Protein AF-A0A7S1FG08-F1 (afdb_monomer_lite)

pLDDT: mean 78.84, std 12.48, range [43.5, 93.25]

Organism: Noctiluca scintillans (NCBI:txid2966)

Radius of gyration: 21.1 Å; chains: 1; bounding box: 57×29×55 Å

Structure (mmCIF, N/CA/C/O backbone):
data_AF-A0A7S1FG08-F1
#
_entry.id   AF-A0A7S1FG08-F1
#
loop_
_atom_site.group_PDB
_atom_site.id
_atom_site.type_symbol
_atom_site.label_atom_id
_atom_site.label_alt_id
_atom_site.label_comp_id
_atom_site.label_asym_id
_atom_site.label_entity_id
_atom_site.label_seq_id
_atom_site.pdbx_PDB_ins_code
_atom_site.Cartn_x
_atom_site.Cartn_y
_atom_site.Cartn_z
_atom_site.occupancy
_atom_site.B_iso_or_equiv
_atom_site.auth_seq_id
_atom_site.auth_comp_id
_atom_site.auth_asym_id
_atom_site.auth_atom_id
_atom_site.pdbx_PDB_model_num
ATOM 1 N N . MET A 1 1 ? 16.810 -13.423 4.464 1.00 43.50 1 MET A N 1
ATOM 2 C CA . MET A 1 1 ? 17.543 -13.165 5.724 1.00 43.50 1 MET A CA 1
ATOM 3 C C . MET A 1 1 ? 18.977 -13.618 5.539 1.00 43.50 1 MET A C 1
ATOM 5 O O . MET A 1 1 ? 19.313 -14.771 5.760 1.00 43.50 1 MET A O 1
ATOM 9 N N . SER A 1 2 ? 19.747 -12.722 4.940 1.00 49.19 2 SER A N 1
ATOM 10 C CA . SER A 1 2 ? 20.973 -12.961 4.184 1.00 49.19 2 SER A CA 1
ATOM 11 C C . SER A 1 2 ? 22.231 -12.795 5.039 1.00 49.19 2 SER A C 1
ATOM 13 O O . SER A 1 2 ? 22.183 -12.203 6.112 1.00 49.19 2 SER A O 1
ATOM 15 N N . LEU A 1 3 ? 23.357 -13.292 4.521 1.00 51.69 3 LEU A N 1
ATOM 16 C CA . LEU A 1 3 ? 24.738 -13.274 5.043 1.00 51.69 3 LEU A CA 1
ATOM 17 C C . LEU A 1 3 ? 25.177 -12.017 5.827 1.00 51.69 3 LEU A C 1
ATOM 19 O O . LEU A 1 3 ? 26.059 -12.101 6.675 1.00 51.69 3 LEU A O 1
ATOM 23 N N . THR A 1 4 ? 24.541 -10.871 5.594 1.00 55.81 4 THR A N 1
ATOM 24 C CA . THR A 1 4 ? 24.751 -9.605 6.306 1.00 55.81 4 THR A CA 1
ATOM 25 C C . THR A 1 4 ? 24.388 -9.674 7.792 1.00 55.81 4 THR A C 1
ATOM 27 O O . THR A 1 4 ? 25.129 -9.156 8.623 1.00 55.81 4 THR A O 1
ATOM 30 N N . PHE A 1 5 ? 23.309 -10.377 8.157 1.00 60.03 5 PHE A N 1
ATOM 31 C CA . PHE A 1 5 ? 22.936 -10.574 9.564 1.00 60.03 5 PHE A CA 1
ATOM 32 C C . PHE A 1 5 ? 23.947 -11.477 10.290 1.00 60.03 5 PHE A C 1
ATOM 34 O O . PHE A 1 5 ? 24.340 -11.195 11.418 1.00 60.03 5 PHE A O 1
ATOM 41 N N . ALA A 1 6 ? 24.453 -12.515 9.612 1.00 61.34 6 ALA A N 1
ATOM 42 C CA . ALA A 1 6 ? 25.504 -13.386 10.143 1.00 61.34 6 ALA A CA 1
ATOM 43 C C . ALA A 1 6 ? 26.854 -12.651 10.299 1.00 61.34 6 ALA A C 1
ATOM 45 O O . ALA A 1 6 ? 27.579 -12.878 11.270 1.00 61.34 6 ALA A O 1
ATOM 46 N N . ALA A 1 7 ? 27.177 -11.727 9.389 1.00 60.75 7 ALA A N 1
ATOM 47 C CA . ALA A 1 7 ? 28.375 -10.889 9.474 1.00 60.75 7 ALA A CA 1
ATOM 48 C C . ALA A 1 7 ? 28.304 -9.877 10.635 1.00 60.75 7 ALA A C 1
ATOM 50 O O . ALA A 1 7 ? 29.287 -9.685 11.350 1.00 60.75 7 ALA A O 1
ATOM 51 N N . TRP A 1 8 ? 27.134 -9.282 10.888 1.00 59.72 8 TRP A N 1
ATOM 52 C CA . TRP A 1 8 ? 26.933 -8.411 12.050 1.00 59.72 8 TRP A CA 1
ATOM 53 C C . TRP A 1 8 ? 27.049 -9.182 13.371 1.00 59.72 8 TRP A C 1
ATOM 55 O O . TRP A 1 8 ? 27.772 -8.755 14.271 1.00 59.72 8 TRP A O 1
ATOM 65 N N . VAL A 1 9 ? 26.419 -10.358 13.466 1.00 65.75 9 VAL A N 1
ATOM 66 C CA . VAL A 1 9 ? 26.478 -11.205 14.670 1.00 65.75 9 VAL A CA 1
ATOM 67 C C . VAL A 1 9 ? 27.908 -11.665 14.959 1.00 65.75 9 VAL A C 1
ATOM 69 O O . VAL A 1 9 ? 28.349 -11.602 16.103 1.00 65.75 9 VAL A O 1
ATOM 72 N N . THR A 1 10 ? 28.682 -12.058 13.946 1.00 64.38 10 THR A N 1
ATOM 73 C CA . THR A 1 10 ? 30.084 -12.474 14.144 1.00 64.38 10 THR A CA 1
ATOM 74 C C . THR A 1 10 ? 31.001 -11.307 14.529 1.00 64.38 10 THR A C 1
ATOM 76 O O . THR A 1 10 ? 31.866 -11.476 15.390 1.00 64.38 10 THR A O 1
ATOM 79 N N . SER A 1 11 ? 30.776 -10.112 13.972 1.00 58.62 11 SER A N 1
ATOM 80 C CA . SER A 1 11 ? 31.457 -8.874 14.378 1.00 58.62 11 SER A CA 1
ATOM 81 C C . SE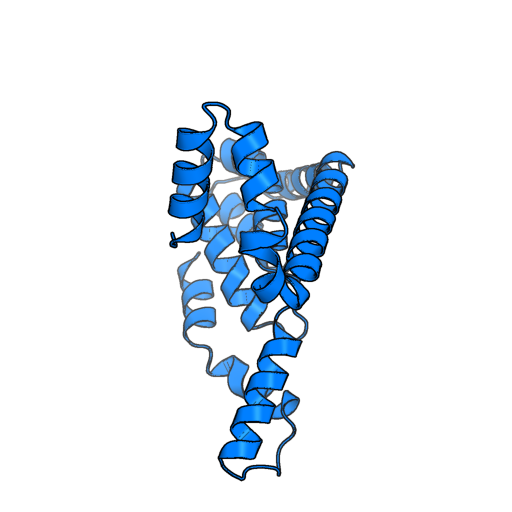R A 1 11 ? 31.141 -8.501 15.837 1.00 58.62 11 SER A C 1
ATOM 83 O O . SER A 1 11 ? 32.051 -8.275 16.636 1.00 58.62 11 SER A O 1
ATOM 85 N N . ALA A 1 12 ? 29.865 -8.554 16.233 1.00 62.09 12 ALA A N 1
ATOM 86 C CA . ALA A 1 12 ? 29.419 -8.290 17.602 1.00 62.09 12 ALA A CA 1
ATOM 87 C C . ALA A 1 12 ? 29.939 -9.321 18.623 1.00 62.09 12 ALA A C 1
ATOM 89 O O . ALA A 1 12 ? 30.306 -8.962 19.742 1.00 62.09 12 ALA A O 1
ATOM 90 N N . MET A 1 13 ? 30.033 -10.599 18.240 1.00 65.75 13 MET A N 1
ATOM 91 C CA . MET A 1 13 ? 30.598 -11.653 19.094 1.00 65.75 13 MET A CA 1
ATOM 92 C C . MET A 1 13 ? 32.099 -11.469 19.345 1.00 65.75 13 MET A C 1
ATOM 94 O O . MET A 1 13 ? 32.583 -11.814 20.424 1.00 65.75 13 MET A O 1
ATOM 98 N N . LYS A 1 14 ? 32.838 -10.919 18.373 1.00 62.91 14 LYS A N 1
ATOM 99 C CA . LYS A 1 14 ? 34.284 -10.685 18.486 1.00 62.91 14 LYS A CA 1
ATOM 100 C C . LYS A 1 14 ? 34.619 -9.521 19.422 1.00 62.91 14 LYS A C 1
ATOM 102 O O . LYS A 1 14 ? 35.645 -9.575 20.093 1.00 62.91 14 LYS A O 1
ATOM 107 N N . GLU A 1 15 ? 33.760 -8.507 19.494 1.00 61.59 15 GLU A N 1
ATOM 108 C CA . GLU A 1 15 ? 34.013 -7.299 20.295 1.00 61.59 15 GLU A CA 1
ATOM 109 C C . GLU A 1 15 ? 33.267 -7.261 21.636 1.00 61.59 15 GLU A C 1
ATOM 111 O O . GLU A 1 15 ? 33.530 -6.384 22.451 1.00 61.59 15 GLU A O 1
ATOM 116 N N . ARG A 1 16 ? 32.382 -8.237 21.905 1.00 59.81 16 ARG A N 1
ATOM 117 C CA . ARG A 1 16 ? 31.544 -8.327 23.123 1.00 59.81 16 ARG A CA 1
ATOM 118 C C . ARG A 1 16 ? 30.646 -7.108 23.379 1.00 59.81 16 ARG A C 1
ATOM 120 O O . ARG A 1 16 ? 30.033 -7.030 24.442 1.00 59.81 16 ARG A O 1
ATOM 127 N N . ASP A 1 17 ? 30.515 -6.216 22.401 1.00 67.50 17 ASP A N 1
ATOM 128 C CA . ASP A 1 17 ? 29.652 -5.044 22.452 1.00 67.50 17 ASP A CA 1
ATOM 129 C C . ASP A 1 17 ? 28.917 -4.865 21.114 1.00 67.50 17 ASP A C 1
ATOM 131 O O . ASP A 1 17 ? 29.519 -4.816 20.035 1.00 67.50 17 ASP A O 1
ATOM 135 N N . LEU A 1 18 ? 27.585 -4.807 21.183 1.00 63.06 18 LEU A N 1
ATOM 136 C CA . LEU A 1 18 ? 26.696 -4.798 20.016 1.00 63.06 18 LEU A CA 1
ATOM 137 C C . LEU A 1 18 ? 26.802 -3.489 19.224 1.00 63.06 18 LEU A C 1
ATOM 139 O O . LEU A 1 18 ? 26.655 -3.491 18.000 1.00 63.06 18 LEU A O 1
ATOM 143 N N . TRP A 1 19 ? 27.092 -2.382 19.910 1.00 59.81 19 TRP A N 1
ATOM 144 C CA . TRP A 1 19 ? 27.158 -1.048 19.310 1.00 59.81 19 TRP A CA 1
ATOM 145 C C . TRP A 1 19 ? 28.425 -0.839 18.486 1.00 59.81 19 TRP A C 1
ATOM 147 O O . TRP A 1 19 ? 28.371 -0.287 17.387 1.00 59.81 19 TRP A O 1
ATOM 157 N N . ILE A 1 20 ? 29.558 -1.345 18.972 1.00 64.19 20 ILE A N 1
ATOM 158 C CA . ILE A 1 20 ? 30.840 -1.248 18.265 1.00 64.19 20 ILE A CA 1
ATOM 159 C C . ILE A 1 20 ? 30.873 -2.247 17.097 1.00 64.19 20 ILE A C 1
ATOM 161 O O . ILE A 1 20 ? 31.293 -1.899 15.991 1.00 64.19 20 ILE A O 1
ATOM 165 N N . GLY A 1 21 ? 30.293 -3.441 17.286 1.00 59.59 21 GLY A N 1
ATOM 166 C CA . GLY A 1 21 ? 30.074 -4.414 16.211 1.00 59.59 21 GLY A CA 1
ATOM 167 C C . GLY A 1 21 ? 29.200 -3.877 15.068 1.00 59.59 21 GLY A C 1
ATOM 168 O O . GLY A 1 21 ? 29.486 -4.155 13.901 1.00 59.59 21 GLY A O 1
ATOM 169 N N . PHE A 1 22 ? 28.182 -3.061 15.378 1.00 63.16 22 PHE A N 1
ATOM 170 C CA . PHE A 1 22 ? 27.383 -2.333 14.383 1.00 63.16 22 PHE A CA 1
ATOM 171 C C . PHE A 1 22 ? 28.187 -1.222 13.688 1.00 63.16 22 PHE A C 1
ATOM 173 O O . PHE A 1 22 ? 28.167 -1.127 12.461 1.00 63.16 22 PHE A O 1
ATOM 180 N N . GLY A 1 23 ? 28.964 -0.441 14.445 1.00 63.47 23 GLY A N 1
ATOM 181 C CA . GLY A 1 23 ? 29.835 0.604 13.895 1.00 63.47 23 GLY A CA 1
ATOM 182 C C . GLY A 1 23 ? 30.884 0.073 12.910 1.00 63.47 23 GLY A C 1
ATOM 183 O O . GLY A 1 23 ? 31.145 0.704 11.891 1.00 63.47 23 GLY A O 1
ATOM 184 N N . ARG A 1 24 ? 31.437 -1.123 13.157 1.00 60.28 24 ARG A N 1
ATOM 185 C CA . ARG A 1 24 ? 32.357 -1.803 12.226 1.00 60.28 24 ARG A CA 1
ATOM 186 C C . ARG A 1 24 ? 31.669 -2.556 11.092 1.00 60.28 24 ARG A C 1
ATOM 188 O O . ARG A 1 24 ? 32.259 -2.664 10.024 1.00 60.28 24 ARG A O 1
ATOM 195 N N . PHE A 1 25 ? 30.437 -3.034 11.280 1.00 60.22 25 PHE A N 1
ATOM 196 C CA . PHE A 1 25 ? 29.622 -3.552 10.175 1.00 60.22 25 PHE A CA 1
ATOM 197 C C . PHE A 1 25 ? 29.342 -2.469 9.125 1.00 60.22 25 PHE A C 1
ATOM 199 O O . PHE A 1 25 ? 29.290 -2.781 7.944 1.00 60.22 25 PHE A O 1
ATOM 206 N N . LEU A 1 26 ? 29.220 -1.209 9.552 1.00 56.94 26 LEU A N 1
ATOM 207 C CA . LEU A 1 26 ? 29.129 -0.025 8.689 1.00 56.94 26 LEU A CA 1
ATOM 208 C C . LEU A 1 26 ? 30.504 0.554 8.285 1.00 56.94 26 LEU A C 1
ATOM 210 O O . LEU A 1 26 ? 30.569 1.577 7.607 1.00 56.94 26 LEU A O 1
ATOM 214 N N . GLY A 1 27 ? 31.604 -0.073 8.712 1.00 58.97 27 GLY A N 1
ATOM 215 C CA . GLY A 1 27 ? 32.966 0.409 8.503 1.00 58.97 27 GLY A CA 1
ATOM 216 C C . GLY A 1 27 ? 33.524 0.084 7.110 1.00 58.97 27 GLY A C 1
ATOM 217 O O . GLY A 1 27 ? 33.153 -0.928 6.515 1.00 58.97 27 GLY A O 1
ATOM 218 N N . PRO A 1 28 ? 34.471 0.894 6.601 1.00 54.69 28 PRO A N 1
ATOM 219 C CA . PRO A 1 28 ? 34.911 0.901 5.200 1.00 54.69 28 PRO A CA 1
ATOM 220 C C . PRO A 1 28 ? 35.472 -0.433 4.673 1.00 54.69 28 PRO A C 1
ATOM 222 O O . PRO A 1 28 ? 35.430 -0.663 3.468 1.00 54.69 28 PRO A O 1
ATOM 225 N N . ASP A 1 29 ? 35.926 -1.338 5.542 1.00 56.88 29 ASP A N 1
ATOM 226 C CA . ASP A 1 29 ? 36.604 -2.584 5.152 1.00 56.88 29 ASP A CA 1
ATOM 227 C C . ASP A 1 29 ? 35.657 -3.702 4.662 1.00 56.88 29 ASP A C 1
ATOM 229 O O . ASP A 1 29 ? 36.066 -4.556 3.879 1.00 56.88 29 ASP A O 1
ATOM 233 N N . LEU A 1 30 ? 34.388 -3.707 5.094 1.00 53.31 30 LEU A N 1
ATOM 234 C CA . LEU A 1 30 ? 33.344 -4.644 4.621 1.00 53.31 30 LEU A CA 1
ATOM 235 C C . LEU A 1 30 ? 32.353 -3.985 3.646 1.00 53.31 30 LEU A C 1
ATOM 237 O O . LEU A 1 30 ? 31.626 -4.662 2.923 1.00 53.31 30 LEU A O 1
ATOM 241 N N . VAL A 1 31 ? 32.331 -2.657 3.651 1.00 51.94 31 VAL A N 1
ATOM 242 C CA . VAL A 1 31 ? 31.281 -1.789 3.105 1.00 51.94 31 VAL A CA 1
ATOM 243 C C . VAL A 1 31 ? 31.789 -1.016 1.889 1.00 51.94 31 VAL A C 1
ATOM 245 O O . VAL A 1 31 ? 31.038 -0.782 0.951 1.00 51.94 31 VAL A O 1
ATOM 248 N N . GLY A 1 32 ? 33.079 -0.682 1.832 1.00 51.44 32 GLY A N 1
ATOM 249 C CA . GLY A 1 32 ? 33.663 0.194 0.811 1.00 51.44 32 GLY A CA 1
ATOM 250 C C . GLY A 1 32 ? 33.334 -0.165 -0.649 1.00 51.44 32 GLY A C 1
ATOM 251 O O . GLY A 1 32 ? 32.945 0.734 -1.389 1.00 51.44 32 GLY A O 1
ATOM 252 N N . PRO A 1 33 ? 33.416 -1.439 -1.084 1.00 53.81 33 PRO A N 1
ATOM 253 C CA . PRO A 1 33 ? 33.128 -1.815 -2.475 1.00 53.81 33 PRO A CA 1
ATOM 254 C C . PRO A 1 33 ? 31.640 -2.047 -2.785 1.00 53.81 33 PRO A C 1
ATOM 256 O O . PRO A 1 33 ? 31.273 -2.091 -3.953 1.00 53.81 33 PRO A O 1
ATOM 259 N N . ALA A 1 34 ? 30.792 -2.239 -1.767 1.00 51.31 34 ALA A N 1
ATOM 260 C CA . ALA A 1 34 ? 29.366 -2.547 -1.933 1.00 51.31 34 ALA A CA 1
ATOM 261 C C . ALA A 1 34 ? 28.441 -1.342 -1.662 1.00 51.31 34 ALA A C 1
ATOM 263 O O . ALA A 1 34 ? 27.258 -1.400 -1.983 1.00 51.31 34 ALA A O 1
ATOM 264 N N . PHE A 1 35 ? 28.957 -0.260 -1.063 1.00 50.53 35 PHE A N 1
ATOM 265 C CA . PHE A 1 35 ? 28.167 0.870 -0.555 1.00 50.53 35 PHE A CA 1
ATOM 266 C C . PHE A 1 35 ? 28.233 2.165 -1.369 1.00 50.53 35 PHE A C 1
ATOM 268 O O . PHE A 1 35 ? 27.547 3.111 -0.977 1.00 50.53 35 PHE A O 1
ATOM 275 N N . SER A 1 36 ? 28.980 2.250 -2.476 1.00 53.59 36 SER A N 1
ATOM 276 C CA . SER A 1 36 ? 28.932 3.467 -3.313 1.00 53.59 36 SER A CA 1
ATOM 277 C C . SER A 1 36 ? 27.498 3.785 -3.749 1.00 53.59 36 SER A C 1
ATOM 279 O O . SER A 1 36 ? 27.099 4.939 -3.690 1.00 53.59 36 SER A O 1
ATOM 281 N N . ASP A 1 37 ? 26.701 2.749 -4.034 1.00 57.28 37 ASP A N 1
ATOM 282 C CA . ASP A 1 37 ? 25.314 2.893 -4.498 1.00 57.28 37 ASP A CA 1
ATOM 283 C C . ASP A 1 37 ? 24.289 2.640 -3.368 1.00 57.28 37 ASP A C 1
ATOM 285 O O . ASP A 1 37 ? 23.185 3.180 -3.366 1.00 57.28 37 ASP A O 1
ATOM 289 N N . LEU A 1 38 ? 24.646 1.830 -2.362 1.00 59.69 38 LEU A N 1
ATOM 290 C CA . LEU A 1 38 ? 23.755 1.438 -1.256 1.00 59.69 38 LEU A CA 1
ATOM 291 C C . LEU A 1 38 ? 23.681 2.473 -0.121 1.00 59.69 38 LEU A C 1
ATOM 293 O O . LEU A 1 38 ? 22.682 2.514 0.599 1.00 59.69 38 LEU A O 1
ATOM 297 N N . SER A 1 39 ? 24.713 3.304 0.054 1.00 64.56 39 SER A N 1
ATOM 298 C CA . SER A 1 39 ? 24.741 4.338 1.100 1.00 64.56 39 SER A CA 1
ATOM 299 C C . SER A 1 39 ? 23.698 5.433 0.861 1.00 64.56 39 SER A C 1
ATOM 301 O O . SER A 1 39 ? 23.019 5.839 1.804 1.00 64.56 39 SER A O 1
ATOM 303 N N . GLU A 1 40 ? 23.489 5.838 -0.393 1.00 63.38 40 GLU A N 1
ATOM 304 C CA . GLU A 1 40 ? 22.449 6.800 -0.769 1.00 63.38 40 GLU A CA 1
ATOM 305 C C . GLU A 1 40 ? 21.048 6.250 -0.490 1.00 63.38 40 GLU A C 1
ATOM 307 O O . GLU A 1 40 ? 20.220 6.942 0.102 1.00 63.38 40 GLU A O 1
ATOM 312 N N . ILE A 1 41 ? 20.801 4.976 -0.821 1.00 71.62 41 ILE A N 1
ATOM 313 C CA . ILE A 1 41 ? 19.517 4.309 -0.561 1.00 71.62 41 ILE A CA 1
ATOM 314 C C . ILE A 1 41 ? 19.266 4.187 0.945 1.00 71.62 41 ILE A C 1
ATOM 316 O O . ILE A 1 41 ? 18.163 4.465 1.407 1.00 71.62 41 ILE A O 1
ATOM 320 N N . MET A 1 42 ? 20.275 3.812 1.736 1.00 73.25 42 MET A N 1
ATOM 321 C CA . MET A 1 42 ? 20.138 3.715 3.193 1.00 73.25 42 MET A CA 1
ATOM 322 C C . MET A 1 42 ? 19.835 5.068 3.838 1.00 73.25 42 MET A C 1
ATOM 324 O O . MET A 1 42 ? 18.923 5.165 4.661 1.00 73.25 42 MET A O 1
ATOM 328 N N . VAL A 1 43 ? 20.566 6.117 3.450 1.00 77.00 43 VAL A N 1
ATOM 329 C CA . VAL A 1 43 ? 20.321 7.481 3.936 1.00 77.00 43 VAL A CA 1
ATOM 330 C C . VAL A 1 43 ? 18.931 7.953 3.506 1.00 77.00 43 VAL A C 1
ATOM 332 O O . VAL A 1 43 ? 18.196 8.506 4.322 1.00 77.00 43 VAL A O 1
ATOM 335 N N . PHE A 1 44 ? 18.518 7.667 2.271 1.00 73.31 44 PHE A N 1
ATOM 336 C CA . PHE A 1 44 ? 17.176 7.965 1.779 1.00 73.31 44 PHE A CA 1
ATOM 337 C C . PHE A 1 44 ? 16.082 7.233 2.571 1.00 73.31 44 PHE A C 1
ATOM 339 O O . PHE A 1 44 ? 15.121 7.868 3.001 1.00 73.31 44 PHE A O 1
ATOM 346 N N . MET A 1 45 ? 16.240 5.935 2.850 1.00 77.75 45 MET A N 1
ATOM 347 C CA . MET A 1 45 ? 15.299 5.164 3.673 1.00 77.75 45 MET A CA 1
ATOM 348 C C . MET A 1 45 ? 15.216 5.701 5.108 1.00 77.75 45 MET A C 1
ATOM 350 O O . MET A 1 45 ? 14.124 5.781 5.669 1.00 77.75 45 MET A O 1
ATOM 354 N N . MET A 1 46 ? 16.343 6.110 5.700 1.00 78.69 46 MET A N 1
ATOM 355 C CA . MET A 1 46 ? 16.364 6.747 7.022 1.00 78.69 46 MET A CA 1
ATOM 356 C C . MET A 1 46 ? 15.638 8.096 7.019 1.00 78.69 46 MET A C 1
ATOM 358 O O . MET A 1 46 ? 14.852 8.368 7.927 1.00 78.69 46 MET A O 1
ATOM 362 N N . LEU A 1 47 ? 15.861 8.925 5.995 1.00 78.00 47 LEU A N 1
ATOM 363 C CA . LEU A 1 47 ? 15.187 10.215 5.836 1.00 78.00 47 LEU A CA 1
ATOM 364 C C . LEU A 1 47 ? 13.685 10.049 5.591 1.00 78.00 47 LEU A C 1
ATOM 366 O O . LEU A 1 47 ? 12.896 10.759 6.209 1.00 78.00 47 LEU A O 1
ATOM 370 N N . LEU A 1 48 ? 13.277 9.088 4.757 1.00 75.31 48 LEU A N 1
ATOM 371 C CA . LEU A 1 48 ? 11.870 8.733 4.571 1.00 75.31 48 LEU A CA 1
ATOM 372 C C . LEU A 1 48 ? 11.243 8.258 5.881 1.00 75.31 48 LEU A C 1
ATOM 374 O O . LEU A 1 48 ? 10.176 8.735 6.250 1.00 75.31 48 LEU A O 1
ATOM 378 N N . GLY A 1 49 ? 11.913 7.374 6.623 1.00 75.25 49 GLY A N 1
ATOM 379 C CA . GLY A 1 49 ? 11.444 6.921 7.933 1.00 75.25 49 GLY A CA 1
ATOM 380 C C . GLY A 1 49 ? 11.271 8.075 8.926 1.00 75.25 49 GLY A C 1
ATOM 381 O O . GLY A 1 49 ? 10.250 8.150 9.610 1.00 75.25 49 GLY A O 1
ATOM 382 N N . ALA A 1 50 ? 12.223 9.012 8.966 1.00 80.94 50 ALA A N 1
ATOM 383 C CA . ALA A 1 50 ? 12.134 10.216 9.790 1.00 80.94 50 ALA A CA 1
ATOM 384 C C . ALA A 1 50 ? 10.987 11.141 9.347 1.00 80.94 50 ALA A C 1
ATOM 386 O O . ALA A 1 50 ? 10.256 11.656 10.192 1.00 80.94 50 ALA A O 1
ATOM 387 N N . LEU A 1 51 ? 10.787 11.308 8.037 1.00 76.06 51 LEU A N 1
ATOM 388 C CA . LEU A 1 51 ? 9.688 12.086 7.467 1.00 76.06 51 LEU A CA 1
ATOM 389 C C . LEU A 1 51 ? 8.327 11.467 7.806 1.00 76.06 51 LEU A C 1
ATOM 391 O O . LEU A 1 51 ? 7.436 12.183 8.255 1.00 76.06 51 LEU A O 1
ATOM 395 N N . PHE A 1 52 ? 8.169 10.149 7.658 1.00 72.75 52 PHE A N 1
ATOM 396 C CA . PHE A 1 52 ? 6.942 9.450 8.045 1.00 72.75 52 PHE A CA 1
ATOM 397 C C . PHE A 1 52 ? 6.707 9.512 9.550 1.00 72.75 52 PHE A C 1
ATOM 399 O O . PHE A 1 52 ? 5.588 9.784 9.977 1.00 72.75 52 PHE A O 1
ATOM 406 N N . GLY A 1 53 ? 7.752 9.335 10.362 1.00 73.19 53 GLY A N 1
ATOM 407 C CA . GLY A 1 53 ? 7.670 9.504 11.811 1.00 73.19 53 GLY A CA 1
ATOM 408 C C . GLY A 1 53 ? 7.203 10.909 12.201 1.00 73.19 53 GLY A C 1
ATOM 409 O O . GLY A 1 53 ? 6.292 11.052 13.017 1.00 73.19 53 GLY A O 1
ATOM 410 N N . ALA A 1 54 ? 7.755 11.944 11.564 1.00 77.31 54 ALA A N 1
ATOM 411 C CA . ALA A 1 54 ? 7.331 13.327 11.756 1.00 77.31 54 ALA A CA 1
ATOM 412 C C . ALA A 1 54 ? 5.888 13.565 11.276 1.00 77.31 54 ALA A C 1
ATOM 414 O O . ALA A 1 54 ? 5.116 14.224 11.969 1.00 77.31 54 ALA A O 1
ATOM 415 N N . ALA A 1 55 ? 5.490 12.988 10.139 1.00 70.50 55 ALA A N 1
ATOM 416 C CA . ALA A 1 55 ? 4.129 13.078 9.616 1.00 70.50 55 ALA A CA 1
ATOM 417 C C . ALA A 1 55 ? 3.106 12.415 10.555 1.00 70.50 55 ALA A C 1
ATOM 419 O O . ALA A 1 55 ? 2.056 12.997 10.829 1.00 70.50 55 ALA A O 1
ATOM 420 N N . ILE A 1 56 ? 3.433 11.250 11.121 1.00 69.75 56 ILE A N 1
ATOM 421 C CA . ILE A 1 56 ? 2.614 10.579 12.140 1.00 69.75 56 ILE A CA 1
ATOM 422 C C . ILE A 1 56 ? 2.525 11.444 13.406 1.00 69.75 56 ILE A C 1
ATOM 424 O O . ILE A 1 56 ? 1.435 11.627 13.945 1.00 69.75 56 ILE A O 1
ATOM 428 N N . HIS A 1 57 ? 3.642 12.030 13.852 1.00 75.06 57 HIS A N 1
ATOM 429 C CA . HIS A 1 57 ? 3.685 12.867 15.055 1.00 75.06 57 HIS A CA 1
ATOM 430 C C . HIS A 1 57 ? 2.986 14.227 14.889 1.00 75.06 57 HIS A C 1
ATOM 432 O O . HIS A 1 57 ? 2.481 14.781 15.859 1.00 75.06 57 HIS A O 1
ATOM 438 N N . SER A 1 58 ? 2.902 14.750 13.661 1.00 77.06 58 SER A N 1
ATOM 439 C CA . SER A 1 58 ? 2.223 16.017 13.348 1.00 77.06 58 SER A CA 1
ATOM 440 C C . SER A 1 58 ? 0.698 15.985 13.547 1.00 77.06 58 SER A C 1
ATOM 442 O O . SER A 1 58 ? 0.038 17.013 13.418 1.00 77.06 58 SER A O 1
ATOM 444 N N . GLY A 1 59 ? 0.120 14.816 13.845 1.00 73.62 59 GLY A N 1
ATOM 445 C CA . GLY A 1 59 ? -1.311 14.644 14.098 1.00 73.62 59 GLY A CA 1
ATOM 446 C C . GLY A 1 59 ? -2.175 14.512 12.840 1.00 73.62 59 GLY A C 1
ATOM 447 O O . GLY A 1 59 ? -3.362 14.210 12.953 1.00 73.62 59 GLY A O 1
ATOM 448 N N . GLY A 1 60 ? -1.608 14.656 11.634 1.00 73.06 60 GLY A N 1
ATOM 449 C CA . GLY A 1 60 ? -2.349 14.470 10.377 1.00 73.06 60 GLY A CA 1
ATOM 450 C C . GLY A 1 60 ? -2.937 13.061 10.235 1.00 73.06 60 GLY A C 1
ATOM 451 O O . GLY A 1 60 ? -4.093 12.891 9.854 1.00 73.06 60 GLY A O 1
ATOM 452 N N . VAL A 1 61 ? -2.172 12.050 10.647 1.00 70.75 61 VAL A N 1
ATOM 453 C CA . VAL A 1 61 ? -2.592 10.639 10.692 1.00 70.75 61 VAL A CA 1
ATOM 454 C C . VAL A 1 61 ? -3.748 10.435 11.686 1.00 70.75 61 VAL A C 1
ATOM 456 O O . VAL A 1 61 ? -4.724 9.755 11.383 1.00 70.75 61 VAL A O 1
ATOM 459 N N . GLN A 1 62 ? -3.720 11.106 12.841 1.00 74.38 62 GLN A N 1
ATOM 460 C CA . GLN A 1 62 ? -4.824 11.067 13.811 1.00 74.38 62 GLN A CA 1
ATOM 461 C C . GLN A 1 62 ? -6.080 11.786 13.307 1.00 74.38 62 GLN A C 1
ATOM 463 O O . GLN A 1 62 ? -7.186 11.297 13.536 1.00 74.38 62 GLN A O 1
ATOM 468 N N . ALA A 1 63 ? -5.935 12.895 12.579 1.00 79.00 63 ALA A N 1
ATOM 469 C CA . ALA A 1 63 ? -7.061 13.575 11.943 1.00 79.00 63 ALA A CA 1
ATOM 470 C C . ALA A 1 63 ? -7.746 12.678 10.896 1.00 79.00 63 ALA A C 1
ATOM 472 O O . ALA A 1 63 ? -8.973 12.571 10.882 1.00 79.00 63 ALA A O 1
ATOM 473 N N . LEU A 1 64 ? -6.968 11.958 10.079 1.00 78.69 64 LEU A N 1
ATOM 474 C CA . LEU A 1 64 ? -7.497 10.962 9.141 1.00 78.69 64 LEU A CA 1
ATOM 475 C C . LEU A 1 64 ? -8.254 9.835 9.858 1.00 78.69 64 LEU A C 1
ATOM 477 O O . LEU A 1 64 ? -9.327 9.432 9.410 1.00 78.69 64 LEU A O 1
ATOM 481 N N . GLY A 1 65 ? -7.742 9.376 11.002 1.00 80.62 65 GLY A N 1
ATOM 482 C CA . GLY A 1 65 ? -8.399 8.361 11.828 1.00 80.62 65 GLY A CA 1
ATOM 483 C C . GLY A 1 65 ? -9.726 8.839 12.414 1.00 80.62 65 GLY A C 1
ATOM 484 O O . GLY A 1 65 ? -10.697 8.087 12.431 1.00 80.62 65 GLY A O 1
ATOM 485 N N . GLN A 1 66 ? -9.812 10.104 12.835 1.00 82.81 66 GLN A N 1
ATOM 486 C CA . GLN A 1 66 ? -11.064 10.701 13.314 1.00 82.81 66 GLN A CA 1
ATOM 487 C C . GLN A 1 66 ? -12.109 10.818 12.201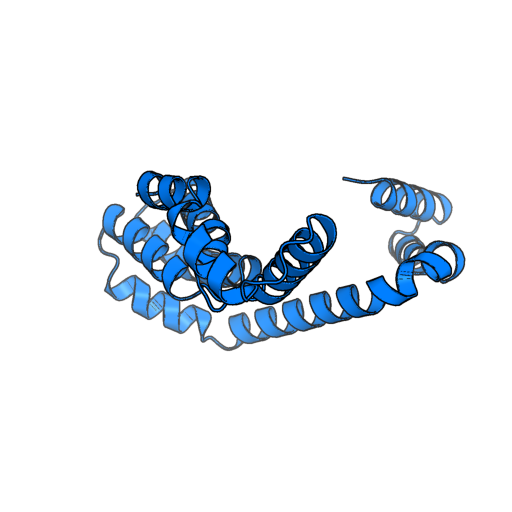 1.00 82.81 66 GLN A C 1
ATOM 489 O O . GLN A 1 66 ? -13.279 10.506 12.426 1.00 82.81 66 GLN A O 1
ATOM 494 N N . ILE A 1 67 ? -11.685 11.210 10.996 1.00 82.75 67 ILE A N 1
ATOM 495 C CA . ILE A 1 67 ? -12.555 11.242 9.816 1.00 82.75 67 ILE A CA 1
ATOM 496 C C . ILE A 1 67 ? -13.062 9.828 9.515 1.00 82.75 67 ILE A C 1
ATOM 498 O O . ILE A 1 67 ? -14.269 9.626 9.407 1.00 82.75 67 ILE A O 1
ATOM 502 N N . ALA A 1 68 ? -12.171 8.833 9.464 1.00 82.81 68 ALA A N 1
ATOM 503 C CA . ALA A 1 68 ? -12.540 7.437 9.237 1.00 82.81 68 ALA A CA 1
ATOM 504 C C . ALA A 1 68 ? -13.517 6.909 10.302 1.00 82.81 68 ALA A C 1
ATOM 506 O O . ALA A 1 68 ? -14.504 6.248 9.973 1.00 82.81 68 ALA A O 1
ATOM 507 N N . ALA A 1 69 ? -13.296 7.253 11.574 1.00 84.12 69 ALA A N 1
ATOM 508 C CA . ALA A 1 69 ? -14.153 6.852 12.686 1.00 84.12 69 ALA A CA 1
ATOM 509 C C . ALA A 1 69 ? -15.587 7.390 12.582 1.00 84.12 69 ALA A C 1
ATOM 511 O O . ALA A 1 69 ? -16.499 6.767 13.118 1.00 84.12 69 ALA A O 1
ATOM 512 N N . HIS A 1 70 ? -15.814 8.504 11.878 1.00 86.00 70 HIS A N 1
ATOM 513 C CA . HIS A 1 70 ? -17.166 9.013 11.638 1.00 86.00 70 HIS A CA 1
ATOM 514 C C . HIS A 1 70 ? -17.968 8.129 10.665 1.00 86.00 70 HIS A C 1
ATOM 516 O O . HIS A 1 70 ? -19.195 8.042 10.759 1.00 86.00 70 HIS A O 1
ATOM 522 N N . PHE A 1 71 ? -17.280 7.450 9.743 1.00 86.25 71 PHE A N 1
ATOM 523 C CA . PHE A 1 71 ? -17.897 6.570 8.748 1.00 86.25 71 PHE A CA 1
ATOM 524 C C . PHE A 1 71 ? -18.029 5.120 9.230 1.00 86.25 71 PHE A C 1
ATOM 526 O O . PHE A 1 71 ? -18.955 4.419 8.823 1.00 86.25 71 PHE A O 1
ATOM 533 N N . ILE A 1 72 ? -17.130 4.665 10.104 1.00 89.06 72 ILE A N 1
ATOM 534 C CA . ILE A 1 72 ? -17.082 3.279 10.580 1.00 89.06 72 ILE A CA 1
ATOM 535 C C . ILE A 1 72 ? -18.125 3.058 11.687 1.00 89.06 72 ILE A C 1
ATOM 537 O O . ILE A 1 72 ? -17.982 3.555 12.802 1.00 89.06 72 ILE A O 1
ATOM 541 N N . ARG A 1 73 ? -19.177 2.286 11.382 1.00 87.69 73 ARG A N 1
ATOM 542 C CA . ARG A 1 73 ? -20.267 1.957 12.329 1.00 87.69 73 ARG A CA 1
ATOM 543 C C . ARG A 1 73 ? -20.290 0.493 12.756 1.00 87.69 73 ARG A C 1
ATOM 545 O O . ARG A 1 73 ? -20.739 0.179 13.853 1.00 87.69 73 ARG A O 1
ATOM 552 N N . ASP A 1 74 ? -19.806 -0.388 11.893 1.00 91.62 74 ASP A N 1
ATOM 553 C CA . ASP A 1 74 ? -19.759 -1.829 12.102 1.00 91.62 74 ASP A CA 1
ATOM 554 C C . ASP A 1 74 ? -18.454 -2.412 11.535 1.00 91.62 74 ASP A C 1
ATOM 556 O O . ASP A 1 74 ? -17.621 -1.704 10.957 1.00 91.62 74 ASP A O 1
ATOM 560 N N . SER A 1 75 ? -18.255 -3.714 11.734 1.00 88.94 75 SER A N 1
ATOM 561 C CA . SER A 1 75 ? -17.052 -4.414 11.283 1.00 88.94 75 SER A CA 1
ATOM 562 C C . SER A 1 75 ? -16.926 -4.467 9.758 1.00 88.94 75 SER A C 1
ATOM 564 O O . SER A 1 75 ? -15.802 -4.539 9.262 1.00 88.94 75 SER A O 1
ATOM 566 N N . PHE A 1 76 ? -18.033 -4.418 9.011 1.00 90.12 76 PHE A N 1
ATOM 567 C CA . PHE A 1 76 ? -18.033 -4.414 7.548 1.00 90.12 76 PHE A CA 1
ATOM 568 C C . PHE A 1 76 ? -17.562 -3.059 7.013 1.00 90.12 76 PHE A C 1
ATOM 570 O O . PHE A 1 76 ? -16.610 -2.996 6.237 1.00 90.12 76 PHE A O 1
ATOM 577 N N . LEU A 1 77 ? -18.138 -1.963 7.511 1.00 89.94 77 LEU A N 1
ATOM 578 C CA . LEU A 1 77 ? -17.707 -0.601 7.205 1.00 89.94 77 LEU A CA 1
ATOM 579 C C . LEU A 1 77 ? -16.263 -0.352 7.645 1.00 89.94 77 LEU A C 1
ATOM 581 O O . LEU A 1 77 ? -15.531 0.321 6.933 1.00 89.94 77 LEU A O 1
ATOM 585 N N . GLY A 1 78 ? -15.820 -0.931 8.766 1.00 90.00 78 GLY A N 1
ATOM 586 C CA . GLY A 1 78 ? -14.416 -0.880 9.188 1.00 90.00 78 GLY A CA 1
ATOM 587 C C . GLY A 1 78 ? -13.459 -1.430 8.128 1.00 90.00 78 GLY A C 1
ATOM 588 O O . GLY A 1 78 ? -12.460 -0.793 7.792 1.00 90.00 78 GLY A O 1
ATOM 589 N N . GLN A 1 79 ? -13.792 -2.587 7.556 1.00 91.19 79 GLN A N 1
ATOM 590 C CA . GLN A 1 79 ? -13.000 -3.225 6.502 1.00 91.19 79 GLN A CA 1
ATOM 591 C C . GLN A 1 79 ? -13.090 -2.454 5.183 1.00 91.19 79 GLN A C 1
ATOM 593 O O . GLN A 1 79 ? -12.066 -2.193 4.557 1.00 91.19 79 GLN A O 1
ATOM 598 N N . PHE A 1 80 ? -14.291 -2.016 4.801 1.00 91.56 80 PHE A N 1
ATOM 599 C CA . PHE A 1 80 ? -14.511 -1.262 3.569 1.00 91.56 80 PHE A CA 1
ATOM 600 C C . PHE A 1 80 ? -13.821 0.108 3.585 1.00 91.56 80 PHE A C 1
ATOM 602 O O . PHE A 1 80 ? -13.179 0.492 2.612 1.00 91.56 80 PHE A O 1
ATOM 609 N N . VAL A 1 81 ? -13.884 0.838 4.701 1.00 90.81 81 VAL A N 1
ATOM 610 C CA . VAL A 1 81 ? -13.165 2.111 4.858 1.00 90.81 81 VAL A CA 1
ATOM 611 C C . VAL A 1 81 ? -11.657 1.877 4.812 1.00 90.81 81 VAL A C 1
ATOM 613 O O . VAL A 1 81 ? -10.963 2.635 4.142 1.00 90.81 81 VAL A O 1
ATOM 616 N N . THR A 1 82 ? -11.152 0.806 5.436 1.00 90.75 82 THR A N 1
ATOM 617 C CA . THR A 1 82 ? -9.731 0.423 5.328 1.00 90.75 82 THR A CA 1
ATOM 618 C C . THR A 1 82 ? -9.322 0.175 3.885 1.00 90.75 82 THR A C 1
ATOM 620 O O . THR A 1 82 ? -8.325 0.728 3.426 1.00 90.75 82 THR A O 1
ATOM 623 N N . PHE A 1 83 ? -10.127 -0.587 3.150 1.00 91.19 83 PHE A N 1
ATOM 624 C CA . PHE A 1 83 ? -9.911 -0.830 1.735 1.00 9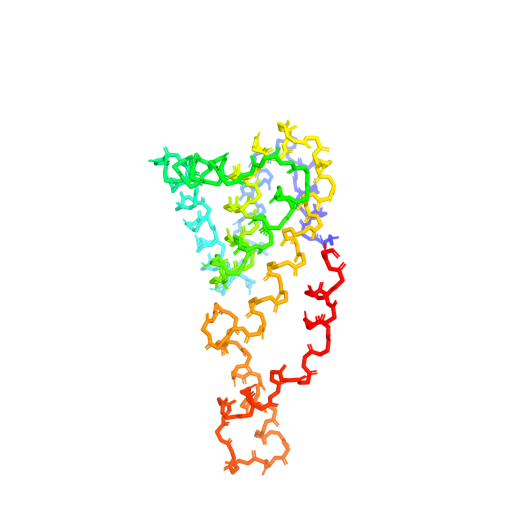1.19 83 PHE A CA 1
ATOM 625 C C . PHE A 1 83 ? -9.863 0.482 0.935 1.00 91.19 83 PHE A C 1
ATOM 627 O O . PHE A 1 83 ? -8.897 0.726 0.217 1.00 91.19 83 PHE A O 1
ATOM 634 N N . CYS A 1 84 ? -10.840 1.376 1.115 1.00 90.19 84 CYS A N 1
ATOM 635 C CA . CYS A 1 84 ? -10.878 2.681 0.447 1.00 90.19 84 CYS A CA 1
ATOM 636 C C . CYS A 1 84 ? -9.673 3.570 0.791 1.00 90.19 84 CYS A C 1
ATOM 638 O O . CYS A 1 84 ? -9.153 4.264 -0.079 1.00 90.19 84 CYS A O 1
ATOM 640 N N . PHE A 1 85 ? -9.199 3.545 2.038 1.00 88.12 85 PHE A N 1
ATOM 641 C CA . PHE A 1 85 ? -7.984 4.260 2.434 1.00 88.12 85 PHE A CA 1
ATOM 642 C C . PHE A 1 85 ? -6.750 3.751 1.681 1.00 88.12 85 PHE A C 1
ATOM 644 O O . PHE A 1 85 ? -5.936 4.562 1.241 1.00 88.12 85 PHE A O 1
ATOM 651 N N . GLY A 1 86 ? -6.657 2.438 1.453 1.00 86.38 86 GLY A N 1
ATOM 652 C CA . GLY A 1 86 ? -5.614 1.841 0.621 1.00 86.38 86 GLY A CA 1
ATOM 653 C C . GLY A 1 86 ? -5.611 2.362 -0.823 1.00 86.38 86 GLY A C 1
ATOM 654 O O . GLY A 1 86 ? -4.542 2.555 -1.396 1.00 86.38 86 GLY A O 1
ATOM 655 N N . TRP A 1 87 ? -6.783 2.681 -1.386 1.00 85.94 87 TRP A N 1
ATOM 656 C CA . TRP A 1 87 ? -6.903 3.318 -2.706 1.00 85.94 87 TRP A CA 1
ATOM 657 C C . TRP A 1 87 ? -6.474 4.781 -2.728 1.00 85.94 87 TRP A C 1
ATOM 659 O O . TRP A 1 87 ? -5.999 5.252 -3.755 1.00 85.94 87 TRP A O 1
ATOM 669 N N . VAL A 1 88 ? -6.658 5.513 -1.628 1.00 84.38 88 VAL A N 1
ATOM 670 C CA . VAL A 1 88 ? -6.305 6.939 -1.543 1.00 84.38 88 VAL A CA 1
ATOM 671 C C . VAL A 1 88 ? -4.806 7.122 -1.298 1.00 84.38 88 VAL A C 1
ATOM 673 O O . VAL A 1 88 ? -4.199 8.029 -1.863 1.00 84.38 88 VAL A O 1
ATOM 676 N N . ILE A 1 89 ? -4.188 6.249 -0.499 1.00 82.19 89 ILE A N 1
ATOM 677 C CA . ILE A 1 89 ? -2.761 6.313 -0.140 1.00 82.19 89 ILE A CA 1
ATOM 678 C C . ILE A 1 89 ? -1.944 5.372 -1.042 1.00 82.19 89 ILE A C 1
ATOM 680 O O . ILE A 1 89 ? -1.155 4.558 -0.585 1.00 82.19 89 ILE A O 1
ATOM 684 N N . PHE A 1 90 ? -2.132 5.466 -2.357 1.00 76.44 90 PHE A N 1
ATOM 685 C CA . PHE A 1 90 ? -1.542 4.541 -3.338 1.00 76.44 90 PHE A CA 1
ATOM 686 C C . PHE A 1 90 ? -0.112 4.886 -3.783 1.00 76.44 90 PHE A C 1
ATOM 688 O O . PHE A 1 90 ? 0.447 4.208 -4.642 1.00 76.44 90 PHE A O 1
ATOM 695 N N . MET A 1 91 ? 0.457 5.974 -3.257 1.00 71.56 91 MET A N 1
ATOM 696 C CA . MET A 1 91 ? 1.691 6.564 -3.784 1.00 71.56 91 MET A CA 1
ATOM 697 C C . MET A 1 91 ? 2.888 5.608 -3.668 1.00 71.56 91 MET A C 1
ATOM 699 O O . MET A 1 91 ? 3.720 5.562 -4.571 1.00 71.56 91 MET A O 1
ATOM 703 N N . ASP A 1 92 ? 2.925 4.826 -2.586 1.00 81.44 92 ASP A N 1
ATOM 704 C CA . ASP A 1 92 ? 3.985 3.879 -2.248 1.00 81.44 92 ASP A CA 1
ATOM 705 C C . ASP A 1 92 ? 3.468 2.818 -1.257 1.00 81.44 92 ASP A C 1
ATOM 707 O O . ASP A 1 92 ? 2.656 3.129 -0.380 1.00 81.44 92 ASP A O 1
ATOM 711 N N . ASP A 1 93 ? 3.933 1.574 -1.376 1.00 83.06 93 ASP A N 1
ATOM 712 C CA . ASP A 1 93 ? 3.452 0.425 -0.600 1.00 83.06 93 ASP A CA 1
ATOM 713 C C . ASP A 1 93 ? 3.863 0.473 0.883 1.00 83.06 93 ASP A C 1
ATOM 715 O O . ASP A 1 93 ? 3.065 0.119 1.764 1.00 83.06 93 ASP A O 1
ATOM 719 N N . TYR A 1 94 ? 5.049 1.003 1.198 1.00 82.38 94 TYR A N 1
ATOM 720 C CA . TYR A 1 94 ? 5.482 1.207 2.585 1.00 82.38 94 TYR A CA 1
ATOM 721 C C . TYR A 1 94 ? 4.698 2.328 3.257 1.00 82.38 94 TYR A C 1
ATOM 723 O O . TYR A 1 94 ? 4.245 2.198 4.397 1.00 82.38 94 TYR A O 1
ATOM 731 N N . SER A 1 95 ? 4.512 3.424 2.529 1.00 81.06 95 SER A N 1
ATOM 732 C CA . SER A 1 95 ? 3.788 4.606 2.996 1.00 81.06 95 SER A CA 1
ATOM 733 C C . SER A 1 95 ? 2.318 4.285 3.257 1.00 81.06 95 SER A C 1
ATOM 735 O O . SER A 1 95 ? 1.778 4.651 4.303 1.00 81.06 95 SER A O 1
ATOM 737 N N . ASN A 1 96 ? 1.692 3.541 2.341 1.00 87.25 96 ASN A N 1
ATOM 738 C CA . ASN A 1 96 ? 0.334 3.028 2.487 1.00 87.25 96 ASN A CA 1
ATOM 739 C C . ASN A 1 96 ? 0.212 2.194 3.766 1.00 87.25 96 ASN A C 1
ATOM 741 O O . ASN A 1 96 ? -0.571 2.523 4.657 1.00 87.25 96 ASN A O 1
ATOM 745 N N . THR A 1 97 ? 1.070 1.183 3.911 1.00 86.81 97 THR A N 1
ATOM 746 C CA . THR A 1 97 ? 1.016 0.261 5.049 1.00 86.81 97 THR A CA 1
ATOM 747 C C . THR A 1 97 ? 1.246 0.970 6.381 1.00 86.81 97 THR A C 1
ATOM 749 O O . THR A 1 97 ? 0.527 0.724 7.354 1.00 86.81 97 THR A O 1
ATOM 752 N N . ALA A 1 98 ? 2.209 1.892 6.430 1.00 84.62 98 ALA A N 1
ATOM 753 C CA . ALA A 1 98 ? 2.513 2.662 7.627 1.00 84.62 98 ALA A CA 1
ATOM 754 C C . ALA A 1 98 ? 1.363 3.600 8.011 1.00 84.62 98 ALA A C 1
ATOM 756 O O . ALA A 1 98 ? 0.944 3.611 9.171 1.00 84.62 98 ALA A O 1
ATOM 757 N N . ILE A 1 99 ? 0.827 4.372 7.061 1.00 84.12 99 ILE A N 1
ATOM 758 C CA . ILE A 1 99 ? -0.210 5.369 7.346 1.00 84.12 99 ILE A CA 1
ATOM 759 C C . ILE A 1 99 ? -1.553 4.686 7.596 1.00 84.12 99 ILE A C 1
ATOM 761 O O . ILE A 1 99 ? -2.140 4.898 8.654 1.00 84.12 99 ILE A O 1
ATOM 765 N N . VAL A 1 100 ? -2.038 3.849 6.676 1.00 87.75 100 VAL A N 1
ATOM 766 C CA . VAL A 1 100 ? -3.345 3.181 6.800 1.00 87.75 100 VAL A CA 1
ATOM 767 C C . VAL A 1 100 ? -3.357 2.257 8.015 1.00 87.75 100 VAL A C 1
ATOM 769 O O . VAL A 1 100 ? -4.279 2.322 8.831 1.00 87.75 100 VAL A O 1
ATOM 772 N N . GLY A 1 101 ? -2.298 1.461 8.192 1.00 88.31 101 GLY A N 1
ATOM 773 C CA . GLY A 1 101 ? -2.163 0.544 9.319 1.00 88.31 101 GLY A CA 1
ATOM 774 C C . GLY A 1 101 ? -2.138 1.259 10.670 1.00 88.31 101 GLY A C 1
ATOM 775 O O . GLY A 1 101 ? -2.860 0.855 11.578 1.00 88.31 101 GLY A O 1
ATOM 776 N N . SER A 1 102 ? -1.358 2.337 10.822 1.00 85.56 102 SER A N 1
ATOM 777 C CA . SER A 1 102 ? -1.306 3.090 12.089 1.00 85.56 102 SER A CA 1
ATOM 778 C C . SER A 1 102 ? -2.576 3.905 12.356 1.00 85.56 102 SER A C 1
ATOM 780 O O . SER A 1 102 ? -3.030 3.950 13.498 1.00 85.56 102 SER A O 1
ATOM 782 N N . THR A 1 103 ? -3.183 4.484 11.315 1.00 86.31 103 THR A N 1
ATOM 783 C CA . THR A 1 103 ? -4.402 5.304 11.410 1.00 86.31 103 THR A CA 1
ATOM 784 C C . THR A 1 103 ? -5.613 4.480 11.824 1.00 86.31 103 THR A C 1
ATOM 786 O O . THR A 1 103 ? -6.370 4.862 12.716 1.00 86.31 103 THR A O 1
ATOM 789 N N . LEU A 1 104 ? -5.835 3.356 11.141 1.00 88.44 104 LEU A N 1
ATOM 790 C CA . LEU A 1 104 ? -7.094 2.628 11.249 1.00 88.44 104 LEU A CA 1
ATOM 791 C C . LEU A 1 104 ? -7.092 1.603 12.369 1.00 88.44 104 LEU A C 1
ATOM 793 O O . LEU A 1 104 ? -8.171 1.232 12.812 1.00 88.44 104 LEU A O 1
ATOM 797 N N . ARG A 1 105 ? -5.922 1.231 12.899 1.00 87.81 105 ARG A N 1
ATOM 798 C CA . ARG A 1 105 ? -5.779 0.283 14.010 1.00 87.81 105 ARG A CA 1
ATOM 799 C C . ARG A 1 105 ? -6.750 0.553 15.157 1.00 87.81 105 ARG A C 1
ATOM 801 O O . ARG A 1 105 ? -7.512 -0.331 15.536 1.00 87.81 105 ARG A O 1
ATOM 808 N N . GLU A 1 106 ? -6.747 1.768 15.701 1.00 84.62 106 GLU A N 1
ATOM 809 C CA . GLU A 1 106 ? -7.607 2.115 16.841 1.00 84.62 106 GLU A CA 1
ATOM 810 C C . GLU A 1 106 ? -9.093 2.164 16.467 1.00 84.62 106 GLU A C 1
ATOM 812 O O . GLU A 1 106 ? -9.963 1.904 17.301 1.00 84.62 106 GLU A O 1
ATOM 817 N N . VAL A 1 107 ? -9.398 2.506 15.215 1.00 86.38 107 VAL A N 1
ATOM 818 C CA . VAL A 1 107 ? -10.771 2.642 14.722 1.00 86.38 107 VAL A CA 1
ATOM 819 C C . VAL A 1 107 ? -11.386 1.269 14.451 1.00 86.38 107 VAL A C 1
ATOM 821 O O . VAL A 1 107 ? -12.515 1.003 14.860 1.00 86.38 107 VAL A O 1
ATOM 824 N N . THR A 1 108 ? -10.632 0.367 13.826 1.00 88.62 108 THR A N 1
ATOM 825 C CA . THR A 1 108 ? -11.061 -1.000 13.524 1.00 88.62 108 THR A CA 1
ATOM 826 C C . THR A 1 108 ? -11.117 -1.882 14.770 1.00 88.62 108 THR A C 1
ATOM 828 O O . THR A 1 108 ? -12.000 -2.737 14.867 1.00 88.62 108 THR A O 1
ATOM 831 N N . ASP A 1 109 ? -10.256 -1.630 15.765 1.00 88.88 109 ASP A N 1
ATOM 832 C CA . ASP A 1 109 ? -10.310 -2.313 17.064 1.00 88.88 109 ASP A CA 1
ATOM 833 C C . ASP A 1 109 ? -11.661 -2.047 17.775 1.00 88.88 109 ASP A C 1
ATOM 835 O O . ASP A 1 109 ? -12.248 -2.963 18.357 1.00 88.88 109 ASP A O 1
ATOM 839 N N . LYS A 1 110 ? -12.224 -0.828 17.670 1.00 88.19 110 LYS A N 1
ATOM 840 C CA . LYS A 1 110 ? -13.533 -0.467 18.268 1.00 88.19 110 LYS A CA 1
ATOM 841 C C . LYS A 1 110 ? -14.708 -1.244 17.671 1.00 88.19 110 LYS A C 1
ATOM 843 O O . LYS A 1 110 ? -15.663 -1.543 18.385 1.00 88.19 110 LYS A O 1
ATOM 848 N N . VAL A 1 111 ? -14.628 -1.603 16.390 1.00 92.06 111 VAL A N 1
ATOM 849 C CA . VAL A 1 111 ? -15.639 -2.416 15.689 1.00 92.06 111 VAL A CA 1
ATOM 850 C C . VAL A 1 111 ? -15.292 -3.909 15.645 1.00 92.06 111 VAL A C 1
ATOM 852 O O . VAL A 1 111 ? -15.926 -4.667 14.914 1.00 92.06 111 VAL A O 1
ATOM 855 N N . ARG A 1 112 ? -14.327 -4.356 16.466 1.00 91.00 112 ARG A N 1
ATOM 856 C CA . ARG A 1 112 ? -13.931 -5.768 16.638 1.00 91.00 112 ARG A CA 1
ATOM 857 C C . ARG A 1 112 ? -13.444 -6.453 15.354 1.00 91.00 112 ARG A C 1
ATOM 859 O O . ARG A 1 112 ? -13.653 -7.652 15.174 1.00 91.00 112 ARG A O 1
ATOM 866 N N . VAL A 1 113 ? -12.780 -5.718 14.465 1.00 91.50 113 VAL A N 1
ATOM 867 C CA . VAL A 1 113 ? -12.026 -6.324 13.357 1.00 91.50 113 VAL A CA 1
ATOM 868 C C . VAL A 1 113 ? -10.688 -6.815 13.911 1.00 91.50 113 VAL A C 1
ATOM 870 O O . VAL A 1 113 ? -10.019 -6.085 14.638 1.00 91.50 113 VAL A O 1
ATOM 873 N N . SER A 1 114 ? -10.302 -8.058 13.611 1.00 93.25 114 SER A N 1
ATOM 874 C CA . SER A 1 114 ? -9.032 -8.603 14.108 1.00 93.25 114 SER A CA 1
ATOM 875 C C . SER A 1 114 ? -7.839 -7.906 13.445 1.00 93.25 114 SER A C 1
ATOM 877 O O . SER A 1 114 ? -7.919 -7.442 12.303 1.00 93.25 114 SER A O 1
ATOM 879 N N . ARG A 1 115 ? -6.713 -7.847 14.163 1.00 90.50 115 ARG A N 1
ATOM 880 C CA . ARG A 1 115 ? -5.490 -7.191 13.678 1.00 90.50 115 ARG A CA 1
ATOM 881 C C . ARG A 1 115 ? -4.933 -7.884 12.440 1.00 90.50 115 ARG A C 1
ATOM 883 O O . ARG A 1 115 ? -4.427 -7.214 11.552 1.00 90.50 115 ARG A O 1
ATOM 890 N N . GLU A 1 116 ? -5.084 -9.201 12.379 1.00 93.19 116 GLU A N 1
ATOM 891 C CA . GLU A 1 116 ? -4.691 -10.047 11.257 1.00 93.19 116 GLU A CA 1
ATOM 892 C C . GLU A 1 116 ? -5.517 -9.710 10.012 1.00 93.19 116 GLU A C 1
ATOM 894 O O . GLU A 1 116 ? -4.967 -9.575 8.918 1.00 93.19 116 GLU A O 1
ATOM 899 N N . LYS A 1 117 ? -6.832 -9.499 10.176 1.00 91.69 117 LYS A N 1
ATOM 900 C CA . LYS A 1 117 ? -7.690 -9.091 9.059 1.00 91.69 117 LYS A CA 1
ATOM 901 C C . LYS A 1 117 ? -7.379 -7.667 8.596 1.00 91.69 117 LYS A C 1
ATOM 903 O O . LYS A 1 117 ? -7.337 -7.426 7.395 1.00 91.69 117 LYS A O 1
ATOM 908 N N . LEU A 1 118 ? -7.102 -6.746 9.521 1.00 92.19 118 LEU A N 1
ATOM 909 C CA . LEU A 1 118 ? -6.640 -5.400 9.174 1.00 92.19 118 LEU A CA 1
ATOM 910 C C . LEU A 1 118 ? -5.333 -5.452 8.371 1.00 92.19 118 LEU A C 1
ATOM 912 O O . LEU A 1 118 ? -5.267 -4.865 7.296 1.00 92.19 118 LEU A O 1
ATOM 916 N N . SER A 1 119 ? -4.314 -6.169 8.862 1.00 92.06 119 SER A N 1
ATOM 917 C CA . SER A 1 119 ? -3.029 -6.283 8.160 1.00 92.06 119 SER A CA 1
ATOM 918 C C . SER A 1 119 ? -3.183 -6.918 6.786 1.00 92.06 119 SER A C 1
ATOM 920 O O . SER A 1 119 ? -2.523 -6.487 5.849 1.00 92.06 119 SER A O 1
ATOM 922 N N . PHE A 1 120 ? -4.088 -7.892 6.654 1.00 92.69 120 PHE A N 1
ATOM 923 C CA . PHE A 1 120 ? -4.395 -8.507 5.371 1.00 92.69 120 PHE A CA 1
ATOM 924 C C . PHE A 1 120 ? -4.992 -7.495 4.387 1.00 92.69 120 PHE A C 1
ATOM 926 O O . PHE A 1 120 ? -4.510 -7.390 3.266 1.00 92.69 120 PHE A O 1
ATOM 933 N N . ILE A 1 121 ? -5.987 -6.704 4.808 1.00 92.19 121 ILE A N 1
ATOM 934 C CA . ILE A 1 121 ? -6.603 -5.687 3.940 1.00 92.19 121 ILE A CA 1
ATOM 935 C C . ILE A 1 121 ? -5.575 -4.643 3.506 1.00 92.19 121 ILE A C 1
ATOM 937 O O . ILE A 1 121 ? -5.501 -4.299 2.329 1.00 92.19 121 ILE A O 1
ATOM 941 N N . VAL A 1 122 ? -4.759 -4.166 4.444 1.00 91.44 122 VAL A N 1
ATOM 942 C CA . VAL A 1 122 ? -3.714 -3.179 4.160 1.00 91.44 122 VAL A CA 1
ATOM 943 C C . VAL A 1 122 ? -2.706 -3.730 3.147 1.00 91.44 122 VAL A C 1
ATOM 945 O O . VAL A 1 122 ? -2.479 -3.089 2.127 1.00 91.44 122 VAL A O 1
ATOM 948 N N . ASP A 1 123 ? -2.185 -4.940 3.349 1.00 90.62 123 ASP A N 1
ATOM 949 C CA . ASP A 1 123 ? -1.228 -5.580 2.432 1.00 90.62 123 ASP A CA 1
ATOM 950 C C . ASP A 1 123 ? -1.812 -5.797 1.022 1.00 90.62 123 ASP A C 1
ATOM 952 O O . ASP A 1 123 ? -1.209 -5.425 0.011 1.00 90.62 123 ASP A O 1
ATOM 956 N N . CYS A 1 124 ? -3.056 -6.284 0.952 1.00 90.94 124 CYS A N 1
ATOM 957 C CA . CYS A 1 124 ? -3.787 -6.490 -0.300 1.00 90.94 124 CYS A CA 1
ATOM 958 C C . CYS A 1 124 ? -4.102 -5.188 -1.050 1.00 90.94 124 CYS A C 1
ATOM 960 O O . CYS A 1 124 ? -4.418 -5.228 -2.237 1.00 90.94 124 CYS A O 1
ATOM 962 N N . THR A 1 125 ? -4.055 -4.038 -0.379 1.00 90.06 125 THR A N 1
ATOM 963 C CA . THR A 1 125 ? -4.252 -2.730 -1.020 1.00 90.06 125 THR A CA 1
ATOM 964 C C . THR A 1 125 ? -2.941 -2.007 -1.301 1.00 90.06 125 THR A C 1
ATOM 966 O O . THR A 1 125 ? -2.876 -1.256 -2.265 1.00 90.06 125 THR A O 1
ATOM 969 N N . ALA A 1 126 ? -1.877 -2.269 -0.543 1.00 87.00 126 ALA A N 1
ATOM 970 C CA . ALA A 1 126 ? -0.586 -1.623 -0.736 1.00 87.00 126 ALA A CA 1
ATOM 971 C C . ALA A 1 126 ? 0.071 -2.045 -2.061 1.00 87.00 126 ALA A C 1
ATOM 973 O O . ALA A 1 126 ? 0.239 -1.221 -2.961 1.00 87.00 126 ALA A O 1
ATOM 974 N N . SER A 1 127 ? 0.392 -3.333 -2.219 1.00 84.12 127 SER A N 1
ATOM 975 C CA . SER A 1 127 ? 1.134 -3.819 -3.392 1.00 84.12 127 SER A CA 1
ATOM 976 C C . SER A 1 127 ? 0.285 -3.850 -4.681 1.00 84.12 127 SER A C 1
ATOM 978 O O . SER A 1 127 ? 0.722 -3.301 -5.698 1.00 84.12 127 SER A O 1
ATOM 980 N N . PRO A 1 128 ? -0.948 -4.401 -4.682 1.00 86.50 128 PRO A N 1
ATOM 981 C CA . PRO A 1 128 ? -1.808 -4.418 -5.867 1.00 86.50 128 PRO A CA 1
ATOM 982 C C . PRO A 1 128 ? -2.139 -3.042 -6.444 1.00 86.50 128 PRO A C 1
ATOM 984 O O . PRO A 1 128 ? -2.049 -2.854 -7.656 1.00 86.50 128 PRO A O 1
ATOM 987 N N . ILE A 1 129 ? -2.506 -2.069 -5.605 1.00 87.81 129 ILE A N 1
ATOM 988 C CA . ILE A 1 129 ? -2.926 -0.748 -6.088 1.00 87.81 129 ILE A CA 1
ATOM 989 C C . ILE A 1 129 ? -1.716 0.040 -6.593 1.00 87.81 129 ILE A C 1
ATOM 991 O O . ILE A 1 129 ? -1.803 0.637 -7.666 1.00 87.81 129 ILE A O 1
ATOM 995 N N . ALA A 1 130 ? -0.568 -0.023 -5.905 1.00 85.19 130 ALA A N 1
ATOM 996 C CA . ALA A 1 130 ? 0.667 0.618 -6.367 1.00 85.19 130 ALA A CA 1
ATOM 997 C C . ALA A 1 130 ? 1.098 0.131 -7.766 1.00 85.19 130 ALA A C 1
ATOM 999 O O . ALA A 1 130 ? 1.604 0.918 -8.567 1.00 85.19 130 ALA A O 1
ATOM 1000 N N . GLY A 1 131 ? 0.846 -1.146 -8.079 1.00 81.62 131 GLY A N 1
ATOM 1001 C CA . GLY A 1 131 ? 1.094 -1.727 -9.400 1.00 81.62 131 GLY A CA 1
ATOM 1002 C C . GLY A 1 131 ? 0.023 -1.418 -10.455 1.00 81.62 131 GLY A C 1
ATOM 1003 O O . GLY A 1 131 ? 0.295 -1.530 -11.646 1.00 81.62 131 GLY A O 1
ATOM 1004 N N . LEU A 1 132 ? -1.200 -1.041 -10.077 1.00 85.19 132 LEU A N 1
ATOM 1005 C CA . LEU A 1 132 ? -2.252 -0.663 -11.035 1.00 85.19 132 LEU A CA 1
ATOM 1006 C C . LEU A 1 132 ? -2.244 0.830 -11.360 1.00 85.19 132 LEU A C 1
ATOM 1008 O O . LEU A 1 132 ? -2.682 1.226 -12.441 1.00 85.19 132 LEU A O 1
ATOM 1012 N N . MET A 1 133 ? -1.769 1.658 -10.432 1.00 85.31 133 MET A N 1
ATOM 1013 C CA . MET A 1 133 ? -1.828 3.102 -10.574 1.00 85.31 133 MET A CA 1
ATOM 1014 C C . MET A 1 133 ? -0.778 3.611 -11.568 1.00 85.31 133 MET A C 1
ATOM 1016 O O . MET A 1 133 ? 0.403 3.291 -11.446 1.00 85.31 133 MET A O 1
ATOM 1020 N N . PRO A 1 134 ? -1.172 4.465 -12.531 1.00 75.94 134 PRO A N 1
ATOM 1021 C CA . PRO A 1 134 ? -0.258 5.026 -13.525 1.00 75.94 134 PRO A CA 1
ATOM 1022 C C . PRO A 1 134 ? 0.690 6.091 -12.955 1.00 75.94 134 PRO A C 1
ATOM 1024 O O . PRO A 1 134 ? 1.494 6.653 -13.695 1.00 75.94 134 PRO A O 1
ATOM 1027 N N . LEU A 1 135 ? 0.578 6.399 -11.662 1.00 77.75 135 LEU A N 1
ATOM 1028 C CA . LEU A 1 135 ? 1.415 7.340 -10.930 1.00 77.75 135 LEU A CA 1
ATOM 1029 C C . LEU A 1 135 ? 1.779 6.704 -9.580 1.00 77.75 135 LEU A C 1
ATOM 1031 O O . LEU A 1 135 ? 1.070 6.892 -8.599 1.00 77.75 135 LEU A O 1
ATOM 1035 N N . SER A 1 136 ? 2.860 5.930 -9.529 1.00 82.19 136 SER A N 1
ATOM 1036 C CA . SER A 1 136 ? 3.387 5.343 -8.287 1.00 82.19 136 SER A CA 1
ATOM 1037 C C . SER A 1 136 ? 4.907 5.478 -8.224 1.00 82.19 136 SER A C 1
ATOM 1039 O O . SER A 1 136 ? 5.552 5.746 -9.240 1.00 82.19 136 SER A O 1
ATOM 1041 N N . THR A 1 137 ? 5.501 5.286 -7.044 1.00 79.62 137 THR A N 1
ATOM 1042 C CA . THR A 1 137 ? 6.967 5.262 -6.877 1.00 79.62 137 THR A CA 1
ATOM 1043 C C . THR A 1 137 ? 7.645 4.184 -7.731 1.00 79.62 137 THR A C 1
ATOM 1045 O O . THR A 1 137 ? 8.783 4.363 -8.165 1.00 79.62 137 THR A O 1
ATOM 1048 N N . TRP A 1 138 ? 6.934 3.100 -8.048 1.00 83.00 138 TRP A N 1
ATOM 1049 C CA . TRP A 1 138 ? 7.448 1.957 -8.804 1.00 83.00 138 TRP A CA 1
ATOM 1050 C C . TRP A 1 138 ? 7.429 2.128 -10.327 1.00 83.00 138 TRP A C 1
ATOM 1052 O O . TRP A 1 138 ? 8.167 1.430 -11.029 1.00 83.00 138 TRP A O 1
ATOM 1062 N N . ILE A 1 139 ? 6.645 3.069 -10.862 1.00 84.88 139 ILE A N 1
ATOM 1063 C CA . ILE A 1 139 ? 6.442 3.156 -12.313 1.00 84.88 139 ILE A CA 1
ATOM 1064 C C . ILE A 1 139 ? 7.730 3.476 -13.080 1.00 84.88 139 ILE A C 1
ATOM 1066 O O . ILE A 1 139 ? 7.957 2.937 -14.158 1.00 84.88 139 ILE A O 1
ATOM 1070 N N . ALA A 1 140 ? 8.615 4.310 -12.527 1.00 84.19 140 ALA A N 1
ATOM 1071 C CA . ALA A 1 140 ? 9.869 4.673 -13.187 1.00 84.19 140 ALA A CA 1
ATOM 1072 C C . ALA A 1 140 ? 10.776 3.450 -13.401 1.00 84.19 140 ALA A C 1
ATOM 1074 O O . ALA A 1 140 ? 11.354 3.280 -14.477 1.00 84.19 140 ALA A O 1
ATOM 1075 N N . TYR A 1 141 ? 10.848 2.578 -12.392 1.00 86.50 141 TYR A N 1
ATOM 1076 C CA . TYR A 1 141 ? 11.580 1.320 -12.476 1.00 86.50 141 TYR A CA 1
ATOM 1077 C C . TYR A 1 141 ? 10.944 0.382 -13.509 1.00 86.50 141 TYR A C 1
ATOM 1079 O O . TYR A 1 141 ? 11.635 -0.128 -14.389 1.00 86.50 141 TYR A O 1
ATOM 1087 N N . GLU A 1 142 ? 9.622 0.207 -13.476 1.00 87.31 142 GLU A N 1
ATOM 1088 C CA . GLU A 1 142 ? 8.925 -0.652 -14.438 1.00 87.31 142 GLU A CA 1
ATOM 1089 C C . GLU A 1 142 ? 9.089 -0.177 -15.886 1.00 87.31 142 GLU A C 1
ATOM 1091 O O . GLU A 1 142 ? 9.356 -0.987 -16.774 1.00 87.31 142 GLU A O 1
ATOM 1096 N N . LEU A 1 143 ? 9.003 1.131 -16.138 1.00 89.75 143 LEU A N 1
ATOM 1097 C CA . LEU A 1 143 ? 9.236 1.703 -17.465 1.00 89.75 143 LEU A CA 1
ATOM 1098 C C . LEU A 1 143 ? 10.670 1.461 -17.945 1.00 89.75 143 LEU A C 1
ATOM 1100 O O . LEU A 1 143 ? 10.878 1.174 -19.125 1.00 89.75 143 LEU A O 1
ATOM 1104 N N . GLN A 1 144 ? 11.660 1.531 -17.051 1.00 87.69 144 GLN A N 1
ATOM 1105 C CA . GLN A 1 144 ? 13.050 1.215 -17.383 1.00 87.69 144 GLN A CA 1
ATOM 1106 C C . GLN A 1 144 ? 13.226 -0.269 -17.733 1.00 87.69 144 GLN A C 1
ATOM 1108 O O . GLN A 1 144 ? 13.920 -0.592 -18.703 1.00 87.69 144 GLN A O 1
ATOM 1113 N N . GLN A 1 145 ? 12.562 -1.165 -17.003 1.00 89.31 145 GLN A N 1
ATOM 1114 C CA . GLN A 1 145 ? 12.576 -2.600 -17.286 1.00 89.31 145 GLN A CA 1
ATOM 1115 C C . GLN A 1 145 ? 11.898 -2.916 -18.623 1.00 89.31 145 GLN A C 1
ATOM 1117 O O . GLN A 1 145 ? 12.467 -3.638 -19.442 1.00 89.31 145 GLN A O 1
ATOM 1122 N N . ILE A 1 146 ? 10.732 -2.319 -18.886 1.00 88.81 146 ILE A N 1
ATOM 1123 C CA . ILE A 1 146 ? 10.016 -2.440 -20.163 1.00 88.81 146 ILE A CA 1
ATOM 1124 C C . ILE A 1 146 ? 10.894 -1.948 -21.315 1.00 88.81 146 ILE A C 1
ATOM 1126 O O . ILE A 1 146 ? 11.053 -2.646 -22.315 1.00 88.81 146 ILE A O 1
ATOM 1130 N N . LYS A 1 147 ? 11.520 -0.777 -21.165 1.00 88.31 147 LYS A N 1
ATOM 1131 C CA . LYS A 1 147 ? 12.420 -0.218 -22.178 1.00 88.31 147 LYS A CA 1
ATOM 1132 C C . LYS A 1 147 ? 13.595 -1.151 -22.464 1.00 88.31 147 LYS A C 1
ATOM 1134 O O . LYS A 1 147 ? 13.931 -1.380 -23.623 1.00 88.31 147 LYS A O 1
ATOM 1139 N N . SER A 1 148 ? 14.204 -1.701 -21.416 1.00 87.56 148 SER A N 1
ATOM 1140 C CA . SER A 1 148 ? 15.344 -2.617 -21.532 1.00 87.56 148 SER A CA 1
ATOM 1141 C C . SER A 1 148 ? 14.954 -3.924 -22.226 1.00 87.56 148 SER A C 1
ATOM 1143 O O . SER A 1 148 ? 15.689 -4.409 -23.087 1.00 87.56 148 SER A O 1
ATOM 1145 N N . ALA A 1 149 ? 13.771 -4.458 -21.913 1.00 87.88 149 ALA A N 1
ATOM 1146 C CA . ALA A 1 149 ? 13.215 -5.633 -22.576 1.00 87.88 149 ALA A CA 1
ATOM 1147 C C . ALA A 1 149 ? 12.882 -5.363 -24.054 1.00 87.88 149 ALA A C 1
ATOM 1149 O O . ALA A 1 149 ? 13.212 -6.172 -24.910 1.00 87.88 149 ALA A O 1
ATOM 1150 N N . ASN A 1 150 ? 12.302 -4.205 -24.377 1.00 86.31 150 ASN A N 1
ATOM 1151 C CA . ASN A 1 150 ? 11.985 -3.816 -25.754 1.00 86.31 150 ASN A CA 1
ATOM 1152 C C . ASN A 1 150 ? 13.237 -3.717 -26.641 1.00 86.31 150 ASN A C 1
ATOM 1154 O O . ASN A 1 150 ? 13.228 -4.170 -27.787 1.00 86.31 150 ASN A O 1
ATOM 1158 N N . VAL A 1 151 ? 14.335 -3.172 -26.104 1.00 85.69 151 VAL A N 1
ATOM 1159 C CA . VAL A 1 151 ? 15.622 -3.098 -26.815 1.00 85.69 151 VAL A CA 1
ATOM 1160 C C . VAL A 1 151 ? 16.194 -4.492 -27.086 1.00 85.69 151 VAL A C 1
ATOM 1162 O O . VAL A 1 151 ? 16.706 -4.725 -28.179 1.00 85.69 151 VAL A O 1
ATOM 1165 N N . SER A 1 152 ? 16.087 -5.431 -26.139 1.00 85.69 152 SER A N 1
ATOM 1166 C CA . SER A 1 152 ? 16.668 -6.773 -26.299 1.00 85.69 152 SER A CA 1
ATOM 1167 C C . SER A 1 152 ? 15.956 -7.628 -27.353 1.00 85.69 152 SER A C 1
ATOM 1169 O O .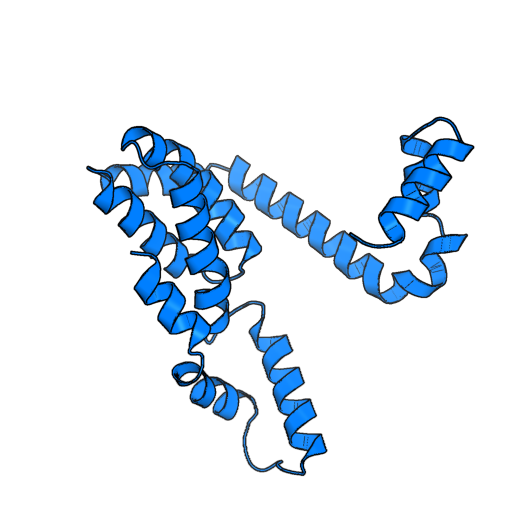 SER A 1 152 ? 16.603 -8.439 -28.013 1.00 85.69 152 SER A O 1
ATOM 1171 N N . ILE A 1 153 ? 14.653 -7.417 -27.559 1.00 87.31 153 ILE A N 1
ATOM 1172 C CA . ILE A 1 153 ? 13.843 -8.126 -28.565 1.00 87.31 153 ILE A CA 1
ATOM 1173 C C . ILE A 1 153 ? 13.733 -7.373 -29.905 1.00 87.31 153 ILE A C 1
ATOM 1175 O O . ILE A 1 153 ? 13.042 -7.834 -30.811 1.00 87.31 153 ILE A O 1
ATOM 1179 N N . GLY A 1 154 ? 14.388 -6.212 -30.043 1.00 80.00 154 GLY A N 1
ATOM 1180 C CA . GLY A 1 154 ? 14.334 -5.380 -31.254 1.00 80.00 154 GLY A CA 1
ATOM 1181 C C . GLY A 1 154 ? 12.977 -4.704 -31.500 1.00 80.00 154 GLY A C 1
ATOM 1182 O O . GLY A 1 154 ? 12.713 -4.238 -32.607 1.00 80.00 154 GLY A O 1
ATOM 1183 N N . PHE A 1 155 ? 12.111 -4.645 -30.485 1.00 74.69 155 PHE A N 1
ATOM 1184 C CA . PHE A 1 155 ? 10.772 -4.067 -30.567 1.00 74.69 155 PHE A CA 1
ATOM 1185 C C . PHE A 1 155 ? 10.802 -2.614 -30.077 1.00 74.69 155 PHE A C 1
ATOM 1187 O O . PHE A 1 155 ? 10.491 -2.310 -28.931 1.00 74.69 155 PHE A O 1
ATOM 1194 N N . THR A 1 156 ? 11.224 -1.695 -30.944 1.00 69.12 156 THR A N 1
ATOM 1195 C CA . THR A 1 156 ? 11.427 -0.267 -30.617 1.00 69.12 156 THR A CA 1
ATOM 1196 C C . THR A 1 156 ? 10.287 0.654 -31.060 1.00 69.12 156 THR A C 1
ATOM 1198 O O . THR A 1 156 ? 10.394 1.869 -30.916 1.00 69.12 156 THR A O 1
ATOM 1201 N N . LEU A 1 157 ? 9.197 0.101 -31.604 1.00 61.59 157 LEU A N 1
ATOM 1202 C CA . LEU A 1 157 ? 8.109 0.877 -32.217 1.00 61.59 157 LEU A CA 1
ATOM 1203 C C . LEU A 1 157 ? 7.089 1.442 -31.217 1.00 61.59 157 LEU A C 1
ATOM 1205 O O . LEU A 1 157 ? 6.346 2.350 -31.583 1.00 61.59 157 LEU A O 1
ATOM 1209 N N . GLU A 1 158 ? 7.032 0.929 -29.985 1.00 70.56 158 GLU A N 1
ATOM 1210 C CA . GLU A 1 158 ? 6.044 1.362 -28.992 1.00 70.56 158 GLU A CA 1
ATOM 1211 C C . GLU A 1 158 ? 6.698 2.035 -27.780 1.00 70.56 158 GLU A C 1
ATOM 1213 O O . GLU A 1 158 ? 7.711 1.571 -27.249 1.00 70.56 158 GLU A O 1
ATOM 1218 N N . ASP A 1 159 ? 6.093 3.140 -27.337 1.00 84.06 159 ASP A N 1
ATOM 1219 C CA . ASP A 1 159 ? 6.501 3.840 -26.124 1.00 84.06 159 ASP A CA 1
ATOM 1220 C C . ASP A 1 159 ? 6.313 2.938 -24.893 1.00 84.06 159 ASP A C 1
ATOM 1222 O O . ASP A 1 159 ? 5.288 2.266 -24.737 1.00 84.06 159 ASP A O 1
ATOM 1226 N N . SER A 1 160 ? 7.303 2.933 -23.995 1.00 84.50 160 SER A N 1
ATOM 1227 C CA . SER A 1 160 ? 7.307 2.065 -22.806 1.00 84.50 160 SER A CA 1
ATOM 1228 C C . SER A 1 160 ? 6.122 2.365 -21.886 1.00 84.50 160 SER A C 1
ATOM 1230 O O . SER A 1 160 ? 5.595 1.460 -21.240 1.00 84.50 160 SER A O 1
ATOM 1232 N N . TYR A 1 161 ? 5.653 3.618 -21.882 1.00 86.44 161 TYR A N 1
ATOM 1233 C CA . TYR A 1 161 ? 4.471 4.030 -21.132 1.00 86.44 161 TYR A CA 1
ATOM 1234 C C . TYR A 1 161 ? 3.167 3.477 -21.723 1.00 86.44 161 TYR A C 1
ATOM 1236 O O . TYR A 1 161 ? 2.324 2.976 -20.981 1.00 86.44 161 TYR A O 1
ATOM 1244 N N . SER A 1 162 ? 3.012 3.484 -23.053 1.00 87.56 162 SER A N 1
ATOM 1245 C CA . SER A 1 162 ? 1.854 2.867 -23.728 1.00 87.56 162 SER A CA 1
ATOM 1246 C C . SER A 1 162 ? 1.754 1.377 -23.406 1.00 87.56 162 SER A C 1
ATOM 1248 O O . SER A 1 162 ? 0.677 0.880 -23.061 1.00 87.56 162 SER A O 1
ATOM 1250 N N . LEU A 1 163 ? 2.888 0.669 -23.451 1.00 87.50 163 LEU A N 1
ATOM 1251 C CA . LEU A 1 163 ? 2.927 -0.756 -23.135 1.00 87.50 163 LEU A CA 1
ATOM 1252 C C .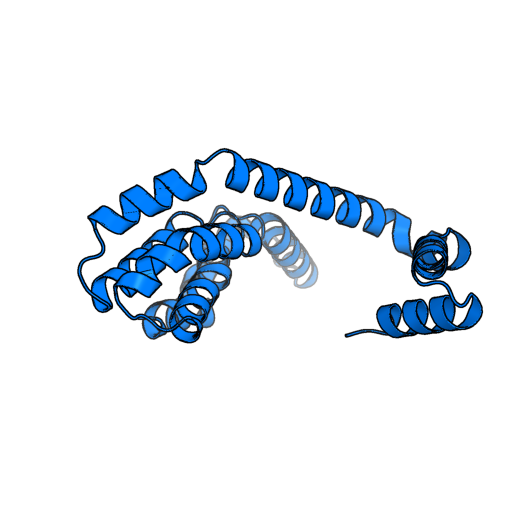 LEU A 1 163 ? 2.578 -1.025 -21.665 1.00 87.50 163 LEU A C 1
ATOM 1254 O O . LEU A 1 163 ? 1.837 -1.964 -21.379 1.00 87.50 163 LEU A O 1
ATOM 1258 N N . PHE A 1 164 ? 3.049 -0.179 -20.743 1.00 88.31 164 PHE A N 1
ATOM 1259 C CA . PHE A 1 164 ? 2.650 -0.234 -19.336 1.00 88.31 164 PHE A CA 1
ATOM 1260 C C . PHE A 1 164 ? 1.131 -0.063 -19.177 1.00 88.31 164 PHE A C 1
ATOM 1262 O O . PHE A 1 164 ? 0.488 -0.894 -18.546 1.00 88.31 164 PHE A O 1
ATOM 1269 N N . VAL A 1 165 ? 0.515 0.950 -19.796 1.00 88.69 165 VAL A N 1
ATOM 1270 C CA . VAL A 1 165 ? -0.940 1.166 -19.666 1.00 88.69 165 VAL A CA 1
ATOM 1271 C C . VAL A 1 165 ? -1.732 -0.012 -20.245 1.00 88.69 165 VAL A C 1
ATOM 1273 O O . VAL A 1 165 ? -2.721 -0.450 -19.656 1.00 88.69 165 VAL A O 1
ATOM 1276 N N . ARG A 1 166 ? -1.273 -0.584 -21.363 1.00 89.12 166 ARG A N 1
ATOM 1277 C CA . ARG A 1 166 ? -1.867 -1.789 -21.967 1.00 89.12 166 ARG A CA 1
ATOM 1278 C C . ARG A 1 166 ? -1.659 -3.055 -21.135 1.00 89.12 166 ARG A C 1
ATOM 1280 O O . ARG A 1 166 ? -2.415 -4.011 -21.304 1.00 89.12 166 ARG A O 1
ATOM 1287 N N . SER A 1 167 ? -0.663 -3.087 -20.250 1.00 88.75 167 SER A N 1
ATOM 1288 C CA . SER A 1 167 ? -0.410 -4.233 -19.376 1.00 88.75 167 SER A CA 1
ATOM 1289 C C . SER A 1 167 ? -1.276 -4.222 -18.112 1.00 88.75 167 SER A C 1
ATOM 1291 O O . SER A 1 167 ? -1.530 -5.296 -17.569 1.00 88.75 167 SER A O 1
ATOM 1293 N N . ILE A 1 168 ? -1.810 -3.064 -17.693 1.00 90.31 168 ILE A N 1
ATOM 1294 C CA . ILE A 1 168 ? -2.652 -2.921 -16.487 1.00 90.31 168 ILE A CA 1
ATOM 1295 C C . ILE A 1 168 ? -3.811 -3.940 -16.440 1.00 90.31 168 ILE A C 1
ATOM 1297 O O . ILE A 1 168 ? -3.961 -4.607 -15.413 1.00 90.31 168 ILE A O 1
ATOM 1301 N N . PRO A 1 169 ? -4.613 -4.153 -17.506 1.00 89.31 169 PRO A N 1
ATOM 1302 C CA . PRO A 1 169 ? -5.685 -5.155 -17.478 1.00 89.31 169 PRO A CA 1
ATOM 1303 C C . PRO A 1 169 ? -5.175 -6.594 -17.307 1.00 89.31 169 PRO A C 1
ATOM 1305 O O . PRO A 1 169 ? -5.875 -7.436 -16.754 1.00 89.31 169 PRO A O 1
ATOM 1308 N N . ASN A 1 170 ? -3.943 -6.871 -17.742 1.00 90.81 170 ASN A N 1
ATOM 1309 C CA . ASN A 1 170 ? -3.313 -8.190 -17.657 1.00 90.81 170 ASN A CA 1
ATOM 1310 C C . ASN A 1 170 ? -2.616 -8.440 -16.307 1.00 90.81 170 ASN A C 1
ATOM 1312 O O . ASN A 1 170 ? -2.051 -9.514 -16.094 1.00 90.81 170 ASN A O 1
ATOM 1316 N N . ARG A 1 171 ? -2.653 -7.488 -15.362 1.00 89.56 171 ARG A N 1
ATOM 1317 C CA . ARG A 1 171 ? -2.131 -7.668 -13.996 1.00 89.56 171 ARG A CA 1
ATOM 1318 C C . ARG A 1 171 ? -3.102 -8.475 -13.129 1.00 89.56 171 ARG A C 1
ATOM 1320 O O . ARG A 1 171 ? -3.659 -7.970 -12.157 1.00 89.56 171 ARG A O 1
ATOM 1327 N N . PHE A 1 172 ? -3.292 -9.749 -13.476 1.00 91.12 172 PHE A N 1
ATOM 1328 C CA . PHE A 1 172 ? -4.277 -10.638 -12.844 1.00 91.12 172 PHE A CA 1
ATOM 1329 C C . PHE A 1 172 ? -4.135 -10.726 -11.324 1.00 91.12 172 PHE A C 1
ATOM 1331 O O . PHE A 1 172 ? -5.140 -10.692 -10.624 1.00 91.12 172 PHE A O 1
ATOM 1338 N N . TYR A 1 173 ? -2.901 -10.779 -10.809 1.00 91.25 173 TYR A N 1
ATOM 1339 C CA . TYR A 1 173 ? -2.651 -10.793 -9.365 1.00 91.25 173 TYR A CA 1
ATOM 1340 C C . TYR A 1 173 ? -3.278 -9.583 -8.667 1.00 91.25 173 TYR A C 1
ATOM 1342 O O . TYR A 1 173 ? -3.994 -9.747 -7.683 1.00 91.25 173 TYR A O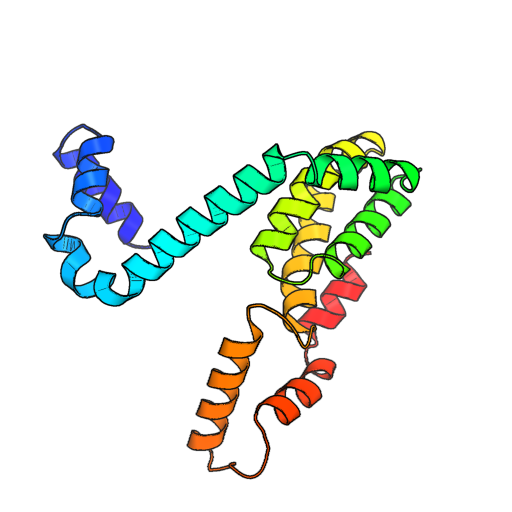 1
ATOM 1350 N N . ALA A 1 174 ? -3.057 -8.378 -9.200 1.00 90.31 174 ALA A N 1
ATOM 1351 C CA . ALA A 1 174 ? -3.533 -7.159 -8.565 1.00 90.31 174 ALA A CA 1
ATOM 1352 C C . ALA A 1 174 ? -5.066 -7.089 -8.563 1.00 90.31 174 ALA A C 1
ATOM 1354 O O . ALA A 1 174 ? -5.676 -6.824 -7.530 1.00 90.31 174 ALA A O 1
ATOM 1355 N N . TRP A 1 175 ? -5.692 -7.413 -9.697 1.00 90.62 175 TRP A N 1
ATOM 1356 C CA . TRP A 1 175 ? -7.149 -7.458 -9.801 1.00 90.62 175 TRP A CA 1
ATOM 1357 C C . TRP A 1 175 ? -7.761 -8.515 -8.883 1.00 90.62 175 TRP A C 1
ATOM 1359 O O . TRP A 1 175 ? -8.683 -8.211 -8.132 1.00 90.62 175 TRP A O 1
ATOM 1369 N N . PHE A 1 176 ? -7.238 -9.742 -8.890 1.00 92.25 176 PHE A N 1
ATOM 1370 C CA . PHE A 1 176 ? -7.777 -10.820 -8.062 1.00 92.25 176 PHE A CA 1
ATOM 1371 C C . PHE A 1 176 ? -7.628 -10.540 -6.572 1.00 92.25 176 PHE A C 1
ATOM 1373 O O . PHE A 1 176 ? -8.574 -10.781 -5.829 1.00 92.25 176 PHE A O 1
ATOM 1380 N N . MET A 1 177 ? -6.501 -9.975 -6.137 1.00 92.00 177 MET A N 1
ATOM 1381 C CA . MET A 1 177 ? -6.313 -9.604 -4.734 1.00 92.00 177 MET A CA 1
ATOM 1382 C C . MET A 1 177 ? -7.296 -8.518 -4.288 1.00 92.00 177 MET A C 1
ATOM 1384 O O . MET A 1 177 ? -7.899 -8.643 -3.226 1.00 92.00 177 MET A O 1
ATOM 1388 N N . ILE A 1 178 ? -7.535 -7.503 -5.123 1.00 89.69 178 ILE A N 1
ATOM 1389 C CA . ILE A 1 178 ? -8.511 -6.438 -4.843 1.00 89.69 178 ILE A CA 1
ATOM 1390 C C . ILE A 1 178 ? -9.944 -6.979 -4.765 1.00 89.69 178 ILE A C 1
ATOM 1392 O O . ILE A 1 178 ? -10.731 -6.488 -3.962 1.00 89.69 178 ILE A O 1
ATOM 1396 N N . PHE A 1 179 ? -10.302 -7.980 -5.572 1.00 88.94 179 PHE A N 1
ATOM 1397 C CA . PHE A 1 179 ? -11.623 -8.611 -5.483 1.00 88.94 179 PHE A CA 1
ATOM 1398 C C . PHE A 1 179 ? -11.744 -9.594 -4.316 1.00 88.94 179 PHE A C 1
ATOM 1400 O O . PHE A 1 179 ? -12.840 -9.786 -3.803 1.00 88.94 179 PHE A O 1
ATOM 1407 N N . PHE A 1 180 ? -10.643 -10.221 -3.903 1.00 90.38 180 PHE A N 1
ATOM 1408 C CA . PHE A 1 180 ? -10.626 -11.216 -2.830 1.00 90.38 180 PHE A CA 1
ATOM 1409 C C . PHE A 1 180 ? -10.619 -10.601 -1.424 1.00 90.38 180 PHE A C 1
ATOM 1411 O O . PHE A 1 180 ? -11.063 -11.234 -0.471 1.00 90.38 180 PHE A O 1
ATOM 1418 N N . VAL A 1 181 ? -10.081 -9.388 -1.277 1.00 86.81 181 VAL A N 1
ATOM 1419 C CA . VAL A 1 181 ? -9.837 -8.763 0.032 1.00 86.81 181 VAL A CA 1
ATOM 1420 C C . VAL A 1 181 ? -11.110 -8.409 0.819 1.00 86.81 181 VAL A C 1
ATOM 1422 O O . VAL A 1 181 ? -11.051 -8.309 2.048 1.00 86.81 181 VAL A O 1
ATOM 1425 N N . LEU A 1 182 ? -12.236 -8.206 0.127 1.00 71.00 182 LEU A N 1
ATOM 1426 C CA . LEU A 1 182 ? -13.516 -7.748 0.685 1.00 71.00 182 LEU A CA 1
ATOM 1427 C C . LEU A 1 182 ? -14.461 -8.905 1.030 1.00 71.00 182 LEU A C 1
ATOM 1429 O O . LEU A 1 182 ? -14.711 -9.755 0.151 1.00 71.00 182 LEU A O 1
#

Sequence (182 aa):
MSLTFAAWVTSAMKERDLWIGFGRFLGPDLVGPAFSDLSEIMVFMMLLGALFGAAIHSGGVQALGQIAAHFIRDSFLGQFVTFCFGWVIFMDDYSNTAIVGSTLREVTDKVRVSREKLSFIVDCTASPIAGLMPLSTWIAYELQQIKSANVSIGFTLEDSYSLFVRSIPNRFYAWFMIFFVL

Foldseek 3Di:
DDPLVVQLVVLCVVVVHSVVSVVCSCPCPVQVVPPPPVVVVVVVVVVVVVVLVVVVVVCPLVVVLVVLLVQDDALVSLLVSLLVLLLVQAQALVSQCSSSLVSSVVSNVVRVDDSVLSSLSSNLSRVLNNLLDLHYPCNVVQLVVQVVVCVVVVNPPDRSSVVSNVCNVVPCSSVVSSVPSD

Secondary structure (DSSP, 8-state):
--HHHHHHHHHHHHHS-HHHHHHHHTSHHHHTTT-TTHHHHHHHHHHHHHHHHHHHHTTHHHHHHHHHHHH--SHHHHHHHHHHHHHHS-S-HHHHHHHHHHHHHHHHHHTT--HHHHHHHHHHHHHHHHHH-SSSTTHHHHHHHHHHHHHHTT--SS-HHHHHHHHGGG-HHHHHHHHH--